Protein AF-A0A6L9GCB9-F1 (afdb_monomer_lite)

Secondary structure (DSSP, 8-state):
-HHHHHHHHHHHHHHHHHHHHHHHHHHHHHHHHHHHHHHHHHHHHHHHHHGGGTT-HHHHHHHHHHHHTTS--SEEEEE-TTT--EEEEEE---S------

Radius of gyration: 23.64 Å; chains: 1; bounding box: 55×28×67 Å

Structure (mmCIF, N/CA/C/O backbone):
data_AF-A0A6L9GCB9-F1
#
_entry.id   AF-A0A6L9GCB9-F1
#
loop_
_atom_site.group_PDB
_atom_site.id
_atom_site.type_symbol
_atom_site.label_atom_id
_atom_site.label_alt_id
_atom_site.label_comp_id
_atom_site.label_asym_id
_atom_site.label_entity_id
_atom_site.label_seq_id
_atom_site.pdbx_PDB_ins_code
_atom_site.Cartn_x
_atom_site.Cartn_y
_atom_site.Cartn_z
_atom_site.occupancy
_atom_site.B_iso_or_equiv
_atom_site.auth_seq_id
_atom_site.auth_comp_id
_atom_site.auth_asym_id
_atom_site.auth_atom_id
_atom_site.pdbx_PDB_model_num
ATOM 1 N N . LEU A 1 1 ? -35.817 8.397 40.293 1.00 71.00 1 LEU A N 1
ATOM 2 C CA . LEU A 1 1 ? -34.404 7.954 40.166 1.00 71.00 1 LEU A CA 1
ATOM 3 C C . LEU A 1 1 ? -34.195 6.803 39.175 1.00 71.00 1 LEU A C 1
ATOM 5 O O . LEU A 1 1 ? -33.402 6.981 38.265 1.00 71.00 1 LEU A O 1
ATOM 9 N N . LYS A 1 2 ? -34.884 5.651 39.297 1.00 82.69 2 LYS A N 1
ATOM 10 C CA . LYS A 1 2 ? -34.622 4.468 38.442 1.00 82.69 2 LYS A CA 1
ATOM 11 C C . LYS A 1 2 ? -34.813 4.701 36.931 1.00 82.69 2 LYS A C 1
ATOM 13 O O . LYS A 1 2 ? -33.955 4.304 36.158 1.00 82.69 2 LYS A O 1
ATOM 18 N N . GLN A 1 3 ? -35.879 5.389 36.516 1.00 87.38 3 GLN A N 1
ATOM 19 C CA . GLN A 1 3 ? -36.104 5.730 35.099 1.00 87.38 3 GLN A CA 1
ATOM 20 C C . GLN A 1 3 ? -35.078 6.729 34.551 1.00 87.38 3 GLN A C 1
ATOM 22 O O . GLN A 1 3 ? -34.633 6.587 33.420 1.00 87.38 3 GLN A O 1
ATOM 27 N N . LEU A 1 4 ? -34.665 7.704 35.368 1.00 92.56 4 LEU A N 1
ATOM 28 C CA . LEU A 1 4 ? -33.650 8.686 34.984 1.00 92.56 4 LEU A CA 1
ATOM 29 C C . LEU A 1 4 ? -32.294 8.011 34.746 1.00 92.56 4 LEU A C 1
ATOM 31 O O . LEU A 1 4 ? -31.645 8.273 33.743 1.00 92.56 4 LEU A O 1
ATOM 35 N N . PHE A 1 5 ? -31.899 7.099 35.636 1.00 94.69 5 PHE A N 1
ATOM 36 C CA . PHE A 1 5 ? -30.674 6.319 35.475 1.00 94.69 5 PHE A CA 1
ATOM 37 C C . PHE A 1 5 ? -30.696 5.487 34.186 1.00 94.69 5 PHE A C 1
ATOM 39 O O . PHE A 1 5 ? -29.742 5.514 33.416 1.00 94.69 5 PHE A O 1
ATOM 46 N N . LEU A 1 6 ? -31.817 4.816 33.910 1.00 95.25 6 LEU A N 1
ATOM 47 C CA . LEU A 1 6 ? -31.989 3.992 32.712 1.00 95.25 6 LEU A CA 1
ATOM 4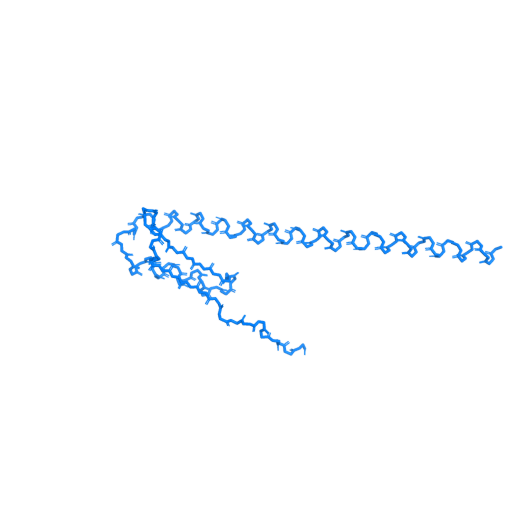8 C C . LEU A 1 6 ? -31.931 4.835 31.425 1.00 95.25 6 LEU A C 1
ATOM 50 O O . LEU A 1 6 ? -31.279 4.441 30.461 1.00 95.25 6 LEU A O 1
ATOM 54 N N . ALA A 1 7 ? -32.536 6.025 31.437 1.00 95.81 7 ALA A N 1
ATOM 55 C CA . ALA A 1 7 ? -32.464 6.971 30.326 1.00 95.81 7 ALA A CA 1
ATOM 56 C C . ALA A 1 7 ? -31.032 7.473 30.075 1.00 95.81 7 ALA A C 1
ATOM 58 O O . ALA A 1 7 ? -30.600 7.528 28.926 1.00 95.81 7 ALA A O 1
ATOM 59 N N . ILE A 1 8 ? -30.276 7.786 31.133 1.00 96.06 8 ILE A N 1
ATOM 60 C CA . ILE A 1 8 ? -28.871 8.208 31.022 1.00 96.06 8 ILE A CA 1
ATOM 61 C C . ILE A 1 8 ? -28.012 7.073 30.460 1.00 96.06 8 ILE A C 1
ATOM 63 O O . ILE A 1 8 ? -27.237 7.300 29.536 1.00 96.06 8 ILE A O 1
ATOM 67 N N . CYS A 1 9 ? -28.168 5.847 30.967 1.00 96.56 9 CYS A N 1
ATOM 68 C CA . CYS A 1 9 ? -27.450 4.687 30.441 1.00 96.56 9 CYS A CA 1
ATOM 69 C C . CYS A 1 9 ? -27.737 4.474 28.953 1.00 96.56 9 CYS A C 1
ATOM 71 O O . CYS A 1 9 ? -26.806 4.284 28.175 1.00 96.56 9 CYS A O 1
ATOM 73 N N . LEU A 1 10 ? -29.007 4.551 28.546 1.00 96.62 10 LEU A N 1
ATOM 74 C CA . LEU A 1 10 ? -29.389 4.401 27.145 1.00 96.62 10 LEU A CA 1
ATOM 75 C C . LEU A 1 10 ? -28.768 5.497 26.272 1.00 96.62 10 LEU A C 1
ATOM 77 O O . LEU A 1 10 ? -28.210 5.203 25.218 1.00 96.62 10 LEU A O 1
ATOM 81 N N . PHE A 1 11 ? -28.822 6.748 26.728 1.00 97.06 11 PHE A N 1
ATOM 82 C CA . PHE A 1 11 ? -28.218 7.872 26.024 1.00 97.06 11 PHE A CA 1
ATOM 83 C C . PHE A 1 11 ? -26.706 7.693 25.848 1.00 97.06 11 PHE A C 1
ATOM 85 O O . PHE A 1 11 ? -26.194 7.873 24.745 1.00 97.06 11 PHE A O 1
ATOM 92 N N . LEU A 1 12 ? -25.997 7.278 26.904 1.00 97.62 12 LEU A N 1
ATOM 93 C CA . LEU A 1 12 ? -24.559 7.014 26.844 1.00 97.62 12 LEU A CA 1
ATOM 94 C C . LEU A 1 12 ? -24.221 5.883 25.874 1.00 97.62 12 LEU A C 1
ATOM 96 O O . LEU A 1 12 ? -23.267 6.021 25.117 1.00 97.62 12 LEU A O 1
ATOM 100 N N . VAL A 1 13 ? -24.999 4.797 25.863 1.00 98.12 13 VAL A N 1
ATOM 101 C CA . VAL A 1 13 ? -24.798 3.692 24.913 1.00 98.12 13 VAL A CA 1
ATOM 102 C C . VAL A 1 13 ? -24.953 4.190 23.481 1.00 98.12 13 VAL A C 1
ATOM 104 O O . VAL A 1 13 ? -24.070 3.957 22.664 1.00 98.12 13 VAL A O 1
ATOM 107 N N . VAL A 1 14 ? -26.021 4.932 23.180 1.00 97.81 14 VAL A N 1
ATOM 108 C CA . VAL A 1 14 ? -26.252 5.473 21.832 1.00 97.81 14 VAL A CA 1
ATOM 109 C C . VAL A 1 14 ? -25.132 6.430 21.417 1.00 97.81 14 VAL A C 1
ATOM 111 O O . VAL A 1 14 ? -24.592 6.300 20.317 1.00 97.81 14 VAL A O 1
ATOM 114 N N . ALA A 1 15 ? -24.746 7.357 22.297 1.00 97.50 15 ALA A N 1
ATOM 115 C CA . ALA A 1 15 ? -23.667 8.304 22.031 1.00 97.50 15 ALA A CA 1
ATOM 116 C C . ALA A 1 15 ? -22.328 7.585 21.801 1.00 97.50 15 ALA A C 1
ATOM 118 O O . ALA A 1 15 ? -21.649 7.848 20.809 1.00 97.50 15 ALA A O 1
ATOM 119 N N . PHE A 1 16 ? -21.982 6.628 22.666 1.00 97.69 16 PHE A N 1
ATOM 120 C CA . PHE A 1 16 ? -20.762 5.836 22.549 1.00 97.69 16 PHE A CA 1
ATOM 121 C C . PHE A 1 16 ? -20.735 5.015 21.260 1.00 97.69 16 PHE A C 1
ATOM 123 O O . PHE A 1 16 ? -19.737 5.046 20.548 1.00 97.69 16 PHE A O 1
ATOM 130 N N . THR A 1 17 ? -21.821 4.315 20.920 1.00 98.12 17 THR A N 1
ATOM 131 C CA . THR A 1 17 ? -21.900 3.520 19.689 1.00 98.12 17 THR A CA 1
ATOM 132 C C . THR A 1 17 ? -21.744 4.397 18.448 1.00 98.12 17 THR A C 1
ATOM 134 O O . THR A 1 17 ? -20.997 4.030 17.543 1.00 98.12 17 THR A O 1
ATOM 137 N N . GLY A 1 18 ? -22.378 5.573 18.418 1.00 97.25 18 GLY A N 1
ATOM 138 C CA . GLY A 1 18 ? -22.209 6.529 17.322 1.00 97.25 18 GLY A CA 1
ATOM 139 C C . GLY A 1 18 ? -20.757 6.991 17.168 1.00 97.25 18 GLY A C 1
ATOM 140 O O . GLY A 1 18 ? -20.199 6.933 16.072 1.00 97.25 18 GLY A O 1
ATOM 141 N N . SER A 1 19 ? -20.114 7.385 18.271 1.00 96.81 19 SER A N 1
ATOM 142 C CA . SER A 1 19 ? -18.698 7.772 18.271 1.00 96.81 19 SER A CA 1
ATOM 143 C C . SER A 1 19 ? -17.771 6.620 17.887 1.00 96.81 19 SER A C 1
ATOM 145 O O . SER A 1 19 ? -16.813 6.832 17.151 1.00 96.81 19 SER A O 1
ATOM 147 N N . PHE A 1 20 ? -18.060 5.404 18.348 1.00 97.62 20 PHE A N 1
ATOM 148 C CA . PHE A 1 20 ? -17.265 4.217 18.054 1.00 97.62 20 PHE A CA 1
ATOM 149 C C . PHE A 1 20 ? -17.300 3.868 16.563 1.00 97.62 20 PHE A C 1
ATOM 151 O O . PHE A 1 20 ? -16.246 3.702 15.955 1.00 97.62 20 PHE A O 1
ATOM 158 N N . ILE A 1 21 ? -18.491 3.826 15.954 1.00 97.69 21 ILE A N 1
ATOM 159 C CA . ILE A 1 21 ? -18.649 3.553 14.516 1.00 97.69 21 ILE A CA 1
ATOM 160 C C . ILE A 1 21 ? -17.934 4.625 13.685 1.00 97.69 21 ILE A C 1
ATOM 162 O O . ILE A 1 21 ? -17.178 4.293 12.775 1.00 97.69 21 ILE A O 1
ATOM 166 N N . SER A 1 22 ? -18.117 5.903 14.033 1.00 97.19 22 SER A N 1
ATOM 167 C CA . SER A 1 22 ? -17.419 7.013 13.372 1.00 97.19 22 SER A CA 1
ATOM 168 C C . SER A 1 22 ? -15.896 6.900 13.509 1.00 97.19 22 SER A C 1
ATOM 170 O O . SER A 1 22 ? -15.163 7.133 12.550 1.00 97.19 22 SER A O 1
ATOM 172 N N . GLY A 1 23 ? -15.399 6.493 14.680 1.00 97.44 23 GLY A N 1
ATOM 173 C CA . GLY A 1 23 ? -13.975 6.255 14.907 1.00 97.44 23 GLY A CA 1
ATOM 174 C C . GLY A 1 23 ? -13.413 5.154 14.007 1.00 97.44 23 GLY A C 1
ATOM 175 O O . GLY A 1 23 ? -12.384 5.360 13.368 1.00 97.44 23 GLY A O 1
ATOM 176 N N . VAL A 1 24 ? -14.114 4.021 13.904 1.00 97.75 24 VAL A N 1
ATOM 177 C CA . VAL A 1 24 ? -13.707 2.898 13.044 1.00 97.75 24 VAL A CA 1
ATOM 178 C C . VAL A 1 24 ? -13.658 3.308 11.570 1.00 97.75 24 VAL A C 1
ATOM 180 O O . VAL A 1 24 ? -12.674 2.997 10.898 1.00 97.75 24 VAL A O 1
ATOM 183 N N . GLU A 1 25 ? -14.664 4.033 11.071 1.00 97.31 25 GLU A N 1
ATOM 184 C CA . GLU A 1 25 ? -14.677 4.486 9.672 1.00 97.31 25 GLU A CA 1
ATOM 185 C C . GLU A 1 25 ? -13.529 5.461 9.386 1.00 97.31 25 GLU A C 1
ATOM 187 O O . GLU A 1 25 ? -12.774 5.270 8.436 1.00 97.31 25 GLU A O 1
ATOM 192 N N . ASN A 1 26 ? -13.306 6.441 10.267 1.00 97.38 26 ASN A N 1
ATOM 193 C CA . ASN A 1 26 ? -12.188 7.375 10.124 1.00 97.38 26 ASN A CA 1
ATOM 194 C C . ASN A 1 26 ? -10.831 6.656 10.120 1.00 97.38 26 ASN A C 1
ATOM 196 O O . ASN A 1 26 ? -9.963 6.968 9.306 1.00 97.38 26 ASN A O 1
ATOM 200 N N . SER A 1 27 ? -10.626 5.679 11.010 1.00 97.75 27 SER A N 1
ATOM 201 C CA . SER A 1 27 ? -9.400 4.873 11.010 1.00 97.75 27 SER A CA 1
ATOM 202 C C . SER A 1 27 ? -9.235 4.091 9.707 1.00 97.75 27 SER A C 1
ATOM 204 O O . SER A 1 27 ? -8.129 4.011 9.171 1.00 97.75 27 SER A O 1
ATOM 206 N N . ARG A 1 28 ? -10.328 3.545 9.165 1.00 97.50 28 ARG A N 1
ATOM 207 C CA . ARG A 1 28 ? -10.318 2.833 7.885 1.00 97.50 28 ARG A CA 1
ATOM 208 C C . ARG A 1 28 ? -9.906 3.751 6.737 1.00 97.50 28 ARG A C 1
ATOM 210 O O . ARG A 1 28 ? -9.026 3.386 5.959 1.00 97.50 28 ARG A O 1
ATOM 217 N N . GLU A 1 29 ? -10.503 4.934 6.638 1.00 97.62 29 GLU A N 1
ATOM 218 C CA . GLU A 1 29 ? -10.158 5.920 5.612 1.00 97.62 29 GLU A CA 1
ATOM 219 C C . GLU A 1 29 ? -8.694 6.364 5.709 1.00 97.62 29 GLU A C 1
ATOM 221 O O . GLU A 1 29 ? -8.000 6.424 4.693 1.00 97.62 29 GLU A O 1
ATOM 226 N N . GLN A 1 30 ? -8.184 6.595 6.923 1.00 97.94 30 GLN A N 1
ATOM 227 C CA . GLN A 1 30 ? -6.778 6.945 7.143 1.00 97.94 30 GLN A CA 1
ATOM 228 C C . GLN A 1 30 ? -5.827 5.843 6.667 1.00 97.94 30 GLN A C 1
ATOM 230 O O . GLN A 1 30 ? -4.855 6.135 5.970 1.00 97.94 30 GLN A O 1
ATOM 235 N N . LEU A 1 31 ? -6.112 4.579 6.994 1.00 96.94 31 LEU A N 1
ATOM 236 C CA . LEU A 1 31 ? -5.302 3.442 6.548 1.00 96.94 31 LEU A CA 1
ATOM 237 C C . LEU A 1 31 ? -5.315 3.300 5.022 1.00 96.94 31 LEU A C 1
ATOM 239 O O . LEU A 1 31 ? -4.268 3.085 4.412 1.00 96.94 31 LEU A O 1
ATOM 243 N N . LEU A 1 32 ? -6.476 3.472 4.385 1.00 96.69 32 LEU A N 1
ATOM 244 C CA . LEU A 1 32 ? -6.577 3.467 2.924 1.00 96.69 32 LEU A CA 1
ATOM 245 C C . LEU A 1 32 ? -5.787 4.620 2.293 1.00 96.69 32 LEU A C 1
ATOM 247 O O . LEU A 1 32 ? -5.106 4.420 1.286 1.00 96.69 32 LEU A O 1
ATOM 251 N N . GLY A 1 33 ? -5.840 5.809 2.896 1.00 97.44 33 GLY A N 1
ATOM 252 C CA . GLY A 1 33 ? -5.038 6.957 2.485 1.00 97.44 33 GLY A CA 1
ATOM 253 C C . GLY A 1 33 ? -3.536 6.677 2.564 1.00 97.44 33 GLY A C 1
ATOM 254 O O . GLY A 1 33 ? -2.813 6.949 1.606 1.00 97.44 33 GLY A O 1
ATOM 255 N N . GLN A 1 34 ? -3.074 6.065 3.656 1.00 96.88 34 GLN A N 1
ATOM 256 C CA . GLN A 1 34 ? -1.671 5.678 3.830 1.00 96.88 34 GLN A CA 1
ATOM 257 C C . GLN A 1 34 ? -1.225 4.643 2.794 1.00 96.88 34 GLN A C 1
ATOM 259 O O . GLN A 1 34 ? -0.182 4.830 2.173 1.00 96.88 34 GLN A O 1
ATOM 264 N N . LEU A 1 35 ? -2.022 3.598 2.541 1.00 95.75 35 LEU A N 1
ATOM 265 C CA . LEU A 1 35 ? -1.719 2.602 1.504 1.00 95.75 35 LEU A CA 1
ATOM 266 C C . LEU A 1 35 ? -1.619 3.241 0.115 1.00 95.75 35 LEU A C 1
ATOM 268 O O . LEU A 1 35 ? -0.718 2.911 -0.656 1.00 95.75 35 LEU A O 1
ATOM 272 N N . ARG A 1 36 ? -2.518 4.182 -0.198 1.00 96.31 36 ARG A N 1
ATOM 273 C CA . ARG A 1 36 ? -2.493 4.917 -1.466 1.00 96.31 36 ARG A CA 1
ATOM 274 C C . ARG A 1 36 ? -1.242 5.785 -1.594 1.00 96.31 36 ARG A C 1
ATOM 276 O O . ARG A 1 36 ? -0.594 5.725 -2.635 1.00 96.31 36 ARG A O 1
ATOM 283 N N . SER A 1 37 ? -0.910 6.568 -0.566 1.00 97.25 37 SER A N 1
ATOM 284 C CA . SER A 1 37 ? 0.291 7.415 -0.570 1.00 97.25 37 SER A CA 1
ATOM 285 C C . SER A 1 37 ? 1.549 6.566 -0.686 1.00 97.25 37 SER A C 1
ATOM 287 O O . SER A 1 37 ? 2.370 6.813 -1.555 1.00 97.25 37 SER A O 1
ATOM 289 N N . HIS A 1 38 ? 1.651 5.495 0.102 1.00 95.50 38 HIS A N 1
ATOM 290 C CA . HIS A 1 38 ? 2.791 4.586 0.068 1.00 95.50 38 HIS A CA 1
ATOM 291 C C . HIS A 1 38 ? 2.978 3.944 -1.314 1.00 95.50 38 HIS A C 1
ATOM 293 O O . HIS A 1 38 ? 4.091 3.887 -1.833 1.00 95.50 38 HIS A O 1
ATOM 299 N N . ALA A 1 39 ? 1.888 3.506 -1.954 1.00 95.81 39 ALA A N 1
ATOM 300 C CA . ALA A 1 39 ? 1.937 2.990 -3.319 1.00 95.81 39 ALA A CA 1
ATOM 301 C C . ALA A 1 39 ? 2.377 4.058 -4.335 1.00 95.81 39 ALA A C 1
ATOM 303 O O . ALA A 1 39 ? 3.133 3.751 -5.256 1.00 95.81 39 ALA A O 1
ATOM 304 N N . GLN A 1 40 ? 1.934 5.305 -4.169 1.00 97.56 40 GLN A N 1
ATOM 305 C CA . GLN A 1 40 ? 2.319 6.421 -5.031 1.00 97.56 40 GLN A CA 1
ATOM 306 C C . GLN A 1 40 ? 3.790 6.821 -4.850 1.00 97.56 40 GLN A C 1
ATOM 308 O O . GLN A 1 40 ? 4.488 7.038 -5.843 1.00 97.56 40 GLN A O 1
ATOM 313 N N . ASP A 1 41 ? 4.273 6.882 -3.613 1.00 96.75 41 ASP A N 1
ATOM 314 C CA . ASP A 1 41 ? 5.664 7.196 -3.290 1.00 96.75 41 ASP A CA 1
ATOM 315 C C . ASP A 1 41 ? 6.592 6.104 -3.831 1.00 96.75 41 ASP A C 1
ATOM 317 O O . ASP A 1 41 ? 7.586 6.407 -4.492 1.00 96.75 41 ASP A O 1
ATOM 321 N N . ALA A 1 42 ? 6.215 4.831 -3.664 1.00 95.31 42 ALA A N 1
ATOM 322 C CA . ALA A 1 42 ? 6.932 3.701 -4.245 1.00 95.31 42 ALA A CA 1
ATOM 323 C C . ALA A 1 42 ? 6.945 3.751 -5.778 1.00 95.31 42 ALA A C 1
ATOM 325 O O . ALA A 1 42 ? 8.001 3.581 -6.381 1.00 95.31 42 ALA A O 1
ATOM 326 N N . ALA A 1 43 ? 5.808 4.034 -6.423 1.00 96.38 43 ALA A N 1
ATOM 327 C CA . ALA A 1 43 ? 5.741 4.179 -7.877 1.00 96.38 43 ALA A CA 1
ATOM 328 C C . ALA A 1 43 ? 6.614 5.340 -8.383 1.00 96.38 43 ALA A C 1
ATOM 330 O O . ALA A 1 43 ? 7.269 5.213 -9.417 1.00 96.38 43 ALA A O 1
ATOM 331 N N . THR A 1 44 ? 6.664 6.448 -7.640 1.00 96.25 44 THR A N 1
ATOM 332 C CA . THR A 1 44 ? 7.484 7.621 -7.971 1.00 96.25 44 THR A CA 1
ATOM 333 C C . THR A 1 44 ? 8.972 7.309 -7.830 1.00 96.25 44 THR A C 1
ATOM 335 O O . THR A 1 44 ? 9.741 7.541 -8.763 1.00 96.25 44 THR A O 1
ATOM 338 N N . ALA A 1 45 ? 9.381 6.740 -6.693 1.00 96.00 45 ALA A N 1
ATOM 339 C CA . ALA A 1 45 ? 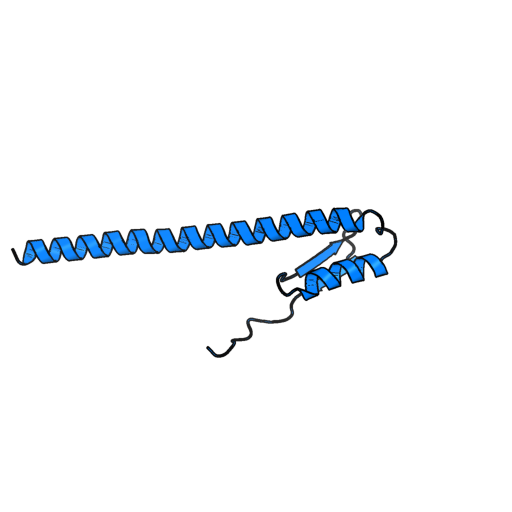10.768 6.370 -6.427 1.00 96.00 45 ALA A CA 1
ATOM 340 C C . ALA A 1 45 ? 11.267 5.293 -7.402 1.00 96.00 45 ALA A C 1
ATOM 342 O O . ALA A 1 45 ? 12.356 5.423 -7.961 1.00 96.00 45 ALA A O 1
ATOM 343 N N . LEU A 1 46 ? 10.449 4.269 -7.664 1.00 94.94 46 LEU A N 1
ATOM 344 C CA . LEU A 1 46 ? 10.751 3.221 -8.636 1.00 94.94 46 LEU A CA 1
ATOM 345 C C . LEU A 1 46 ? 10.844 3.797 -10.053 1.00 94.94 46 LEU A C 1
ATOM 347 O O . LEU A 1 46 ? 11.813 3.525 -10.750 1.00 94.94 46 LEU A O 1
ATOM 351 N N . GLY A 1 47 ? 9.895 4.642 -10.470 1.00 94.31 47 GLY A N 1
ATOM 352 C CA . GLY A 1 47 ? 9.931 5.331 -11.765 1.00 94.31 47 GLY A CA 1
ATOM 353 C C . GLY A 1 47 ? 11.206 6.150 -11.971 1.00 94.31 47 GLY A C 1
ATOM 354 O O . GLY A 1 47 ? 11.865 6.037 -13.009 1.00 94.31 47 GLY A O 1
ATOM 355 N N . LEU A 1 48 ? 11.601 6.921 -10.956 1.00 95.62 48 LEU A N 1
ATOM 356 C CA . LEU A 1 48 ? 12.838 7.697 -10.981 1.00 95.62 48 LEU A CA 1
ATOM 357 C C . LEU A 1 48 ? 14.074 6.785 -11.059 1.00 95.62 48 LEU A C 1
ATOM 359 O O . LEU A 1 48 ? 14.948 7.014 -11.893 1.00 95.62 48 LEU A O 1
ATOM 363 N N . SER A 1 49 ? 14.120 5.719 -10.254 1.00 95.00 49 SER A N 1
ATOM 364 C CA . SER A 1 49 ? 15.224 4.747 -10.241 1.00 95.00 49 SER A CA 1
ATOM 365 C C . SER A 1 49 ? 15.342 3.948 -11.543 1.00 95.00 49 SER A C 1
ATOM 367 O O . SER A 1 49 ? 16.441 3.543 -11.909 1.00 95.00 49 SER A O 1
ATOM 369 N N . MET A 1 50 ? 14.233 3.72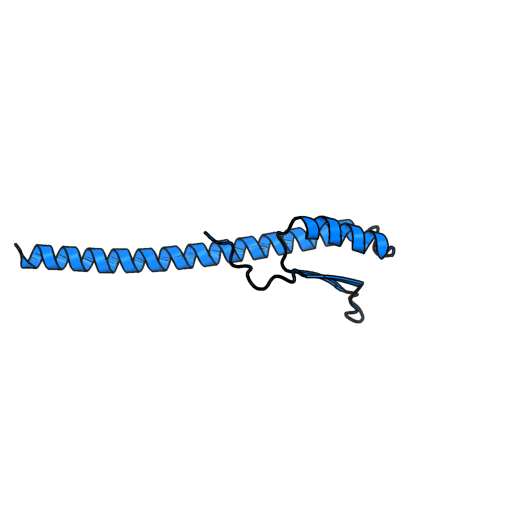0 -12.252 1.00 94.00 50 MET A N 1
ATOM 370 C CA . MET A 1 50 ? 14.219 3.006 -13.533 1.00 94.00 50 MET A CA 1
ATOM 371 C C . MET A 1 50 ? 14.682 3.865 -14.710 1.00 94.00 50 MET A C 1
ATOM 373 O O . MET A 1 50 ? 15.109 3.314 -15.719 1.00 94.00 50 MET A O 1
ATOM 377 N N . THR A 1 51 ? 14.609 5.195 -14.604 1.00 92.62 51 THR A N 1
ATOM 378 C CA . THR A 1 51 ? 14.884 6.117 -15.723 1.00 92.62 51 THR A CA 1
ATOM 379 C C . THR A 1 51 ? 16.248 5.875 -16.400 1.00 92.62 51 THR A C 1
ATOM 381 O O . THR A 1 51 ? 16.279 5.820 -17.628 1.00 92.62 51 THR A O 1
ATOM 384 N N . PRO A 1 52 ? 17.365 5.653 -15.673 1.00 93.69 52 PRO A N 1
ATOM 385 C CA . PRO A 1 52 ? 18.664 5.355 -16.291 1.00 93.69 52 PRO A CA 1
ATOM 386 C C . PRO A 1 52 ? 18.760 3.965 -16.942 1.00 93.69 52 PRO A C 1
ATOM 388 O O . PRO A 1 52 ? 19.697 3.705 -17.689 1.00 93.69 52 PRO A O 1
ATOM 391 N N . HIS A 1 53 ? 17.823 3.066 -16.635 1.00 91.81 53 HIS A N 1
ATOM 392 C CA . HIS A 1 53 ? 17.822 1.657 -17.037 1.00 91.81 53 HIS A CA 1
ATOM 393 C C . HIS A 1 53 ? 16.617 1.310 -17.925 1.00 91.81 53 HIS A C 1
ATOM 395 O O . HIS A 1 53 ? 16.255 0.144 -18.049 1.00 91.81 53 HIS A O 1
ATOM 401 N N . VAL A 1 54 ? 15.973 2.311 -18.537 1.00 87.56 54 VAL A N 1
ATOM 402 C CA . VAL A 1 54 ? 14.733 2.127 -19.312 1.00 87.56 54 VAL A CA 1
ATOM 403 C C . VAL A 1 54 ? 14.908 1.207 -20.530 1.00 87.56 54 VAL A C 1
ATOM 405 O O . VAL A 1 54 ? 13.961 0.539 -20.944 1.00 87.56 54 VAL A O 1
ATOM 408 N N . ASP A 1 55 ? 16.130 1.137 -21.061 1.00 91.00 55 ASP A N 1
ATOM 409 C CA . ASP A 1 55 ? 16.506 0.300 -22.204 1.00 91.00 55 ASP A CA 1
ATOM 410 C C . ASP A 1 55 ? 17.003 -1.100 -21.796 1.00 91.00 55 ASP A C 1
ATOM 412 O O . ASP A 1 55 ? 17.348 -1.904 -22.661 1.00 91.00 55 ASP A O 1
ATOM 416 N N . ASP A 1 56 ? 17.021 -1.413 -20.494 1.00 94.44 56 ASP A N 1
ATOM 417 C CA . ASP A 1 56 ? 17.434 -2.708 -19.946 1.00 94.44 56 ASP A CA 1
ATOM 418 C C . ASP A 1 56 ? 16.257 -3.398 -19.223 1.00 94.44 56 ASP A C 1
ATOM 420 O O . ASP A 1 56 ? 16.043 -3.211 -18.017 1.00 94.44 56 ASP A O 1
ATOM 424 N N . PRO A 1 57 ? 15.471 -4.225 -19.943 1.00 90.69 57 PRO A N 1
ATOM 425 C CA . PRO A 1 57 ? 14.327 -4.931 -19.373 1.00 90.69 57 PRO A CA 1
ATOM 426 C C . PRO A 1 57 ? 14.687 -5.859 -18.208 1.00 90.69 57 PRO A C 1
ATOM 428 O O . PRO A 1 57 ? 13.870 -6.035 -17.306 1.00 90.69 57 PRO A O 1
ATOM 431 N N . ALA A 1 58 ? 15.894 -6.436 -18.203 1.00 93.75 58 ALA A N 1
ATOM 432 C CA . ALA A 1 58 ? 16.327 -7.332 -17.136 1.00 93.75 58 ALA A CA 1
ATOM 433 C C . ALA A 1 58 ? 16.574 -6.551 -15.838 1.00 93.75 58 ALA A C 1
ATOM 435 O O . ALA A 1 58 ? 16.137 -6.973 -14.767 1.00 93.75 58 ALA A O 1
ATOM 436 N N . MET A 1 59 ? 17.198 -5.371 -15.925 1.00 95.50 59 MET A N 1
ATOM 437 C CA . MET A 1 59 ? 17.356 -4.481 -14.769 1.00 95.50 59 MET A CA 1
ATOM 438 C C . MET A 1 59 ? 16.010 -3.966 -14.250 1.00 95.50 59 MET A C 1
ATOM 440 O O . MET A 1 59 ? 15.804 -3.926 -13.035 1.00 95.50 59 MET A O 1
ATOM 444 N N . ILE A 1 60 ? 15.067 -3.626 -15.139 1.00 95.12 60 ILE A N 1
ATOM 445 C CA . ILE A 1 60 ? 13.690 -3.269 -14.753 1.00 95.12 60 ILE A CA 1
ATOM 446 C C . ILE A 1 60 ? 13.023 -4.412 -13.980 1.00 95.12 60 ILE A C 1
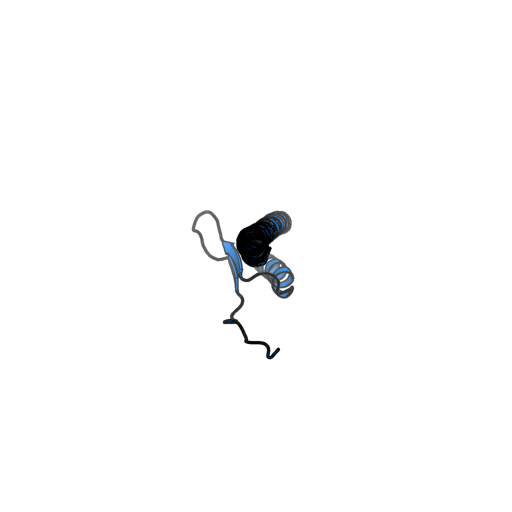ATOM 448 O O . ILE A 1 60 ? 12.439 -4.177 -12.921 1.00 95.12 60 ILE A O 1
ATOM 452 N N . GLU A 1 61 ? 13.131 -5.651 -14.465 1.00 95.12 61 GLU A N 1
ATOM 453 C CA . GLU A 1 61 ? 12.573 -6.815 -13.778 1.00 95.12 61 GLU A CA 1
ATOM 454 C C . GLU A 1 61 ? 13.193 -7.015 -12.390 1.00 95.12 61 GLU A C 1
ATOM 456 O O . GLU A 1 61 ? 12.460 -7.260 -11.429 1.00 95.12 61 GLU A O 1
ATOM 461 N N . LEU A 1 62 ? 14.514 -6.871 -12.254 1.00 95.38 62 LEU A N 1
ATOM 462 C CA . LEU A 1 62 ? 15.207 -7.004 -10.969 1.00 95.38 62 LEU A CA 1
ATOM 463 C C . LEU A 1 62 ? 14.776 -5.930 -9.965 1.00 95.38 62 LEU A C 1
ATOM 465 O O . LEU A 1 62 ? 14.506 -6.254 -8.809 1.00 95.38 62 LEU A O 1
ATOM 469 N N . MET A 1 63 ? 14.662 -4.671 -10.394 1.00 95.50 63 MET A N 1
ATOM 470 C CA . MET A 1 63 ? 14.191 -3.576 -9.536 1.00 95.50 63 MET A CA 1
ATOM 471 C C . MET A 1 63 ? 12.735 -3.770 -9.098 1.00 95.50 63 MET A C 1
ATOM 473 O O . MET A 1 63 ? 12.395 -3.544 -7.941 1.00 95.50 63 MET A O 1
ATOM 477 N N . VAL A 1 64 ? 11.864 -4.218 -10.005 1.00 96.38 64 VAL A N 1
ATOM 478 C CA . VAL A 1 64 ? 10.466 -4.516 -9.668 1.00 96.38 64 VAL A CA 1
ATOM 479 C C . VAL A 1 64 ? 10.375 -5.704 -8.714 1.00 96.38 64 VAL A C 1
ATOM 481 O O . VAL A 1 64 ? 9.598 -5.662 -7.762 1.00 96.38 64 VAL A O 1
ATOM 484 N N . SER A 1 65 ? 11.169 -6.749 -8.947 1.00 95.19 65 SER A N 1
ATOM 485 C CA . SER A 1 65 ? 11.170 -7.953 -8.113 1.00 95.19 65 SER A CA 1
ATOM 486 C C . SER A 1 65 ? 11.690 -7.656 -6.709 1.00 95.19 65 SER A C 1
ATOM 488 O O . SER A 1 65 ? 11.041 -8.041 -5.748 1.00 95.19 65 SER A O 1
ATOM 490 N N . SER A 1 66 ? 12.766 -6.876 -6.569 1.00 95.00 66 SER A N 1
ATOM 491 C CA . SER A 1 66 ? 13.318 -6.534 -5.252 1.00 95.00 66 SER A CA 1
ATOM 492 C C . SER A 1 66 ? 12.339 -5.748 -4.376 1.00 95.00 66 SER A C 1
ATOM 494 O O . SER A 1 66 ? 12.244 -6.003 -3.177 1.00 95.00 66 SER A O 1
ATOM 496 N N . ILE A 1 67 ? 11.564 -4.826 -4.962 1.00 94.44 67 ILE A N 1
ATOM 497 C CA . ILE A 1 67 ? 10.509 -4.113 -4.231 1.00 94.44 67 ILE A CA 1
ATOM 498 C C . ILE A 1 67 ? 9.329 -5.043 -3.939 1.00 94.44 67 ILE A C 1
ATOM 500 O O . ILE A 1 67 ? 8.775 -5.005 -2.839 1.00 94.44 67 ILE A O 1
ATOM 504 N N . PHE A 1 68 ? 8.930 -5.880 -4.895 1.00 95.31 68 PHE A N 1
ATOM 505 C CA . PHE A 1 68 ? 7.810 -6.803 -4.718 1.00 95.31 68 PHE A CA 1
ATOM 506 C C . PHE A 1 68 ? 8.076 -7.857 -3.632 1.00 95.31 68 PHE A C 1
ATOM 508 O O . PHE A 1 68 ? 7.183 -8.144 -2.834 1.00 95.31 68 PHE A O 1
ATOM 515 N N . ASP A 1 69 ? 9.310 -8.353 -3.534 1.00 93.88 69 ASP A N 1
ATOM 516 C CA . ASP A 1 69 ? 9.748 -9.351 -2.549 1.00 93.88 69 ASP A CA 1
ATOM 517 C C . ASP A 1 69 ? 9.643 -8.854 -1.092 1.00 93.88 69 ASP A C 1
ATOM 519 O O . ASP A 1 69 ? 9.699 -9.653 -0.159 1.00 93.88 69 ASP A O 1
ATOM 523 N N . SER A 1 70 ? 9.404 -7.553 -0.870 1.00 91.19 70 SER A N 1
ATOM 524 C CA . SER A 1 70 ? 9.039 -7.015 0.450 1.00 91.19 70 SER A CA 1
ATOM 525 C C . SER A 1 70 ? 7.688 -7.525 0.977 1.00 91.19 70 SER A C 1
ATOM 527 O O . SER A 1 70 ? 7.428 -7.446 2.176 1.00 91.19 70 SER A O 1
ATOM 529 N N . GLY A 1 71 ? 6.810 -8.021 0.097 1.00 90.69 71 GLY A N 1
ATOM 530 C CA . GLY A 1 71 ? 5.495 -8.563 0.450 1.00 90.69 71 GLY A CA 1
ATOM 531 C C . GLY A 1 71 ? 4.404 -7.520 0.729 1.00 90.69 71 GLY A C 1
ATOM 532 O O . GLY A 1 71 ? 3.263 -7.895 0.993 1.00 90.69 71 GLY A O 1
ATOM 533 N N . TYR A 1 72 ? 4.704 -6.218 0.645 1.00 90.06 72 TYR A N 1
ATOM 534 C CA . TYR A 1 72 ? 3.742 -5.147 0.960 1.00 90.06 72 TYR A CA 1
ATOM 535 C C . TYR A 1 72 ? 2.833 -4.735 -0.204 1.00 90.06 72 TYR A C 1
ATOM 537 O O . TYR A 1 72 ? 1.856 -4.012 -0.001 1.00 90.06 72 TYR A O 1
ATOM 545 N N . PHE A 1 73 ? 3.134 -5.173 -1.428 1.00 94.06 73 PHE A N 1
ATOM 546 C CA . PHE A 1 73 ? 2.409 -4.762 -2.629 1.00 94.06 73 PHE A CA 1
ATOM 547 C C . PHE A 1 73 ? 1.580 -5.911 -3.192 1.00 94.06 73 PHE A C 1
ATOM 549 O O . PHE A 1 73 ? 2.094 -6.984 -3.485 1.00 94.06 73 PHE A O 1
ATOM 556 N N . ALA A 1 74 ? 0.290 -5.663 -3.424 1.00 94.25 74 ALA A N 1
ATOM 557 C CA . ALA A 1 74 ? -0.569 -6.634 -4.097 1.00 94.25 74 ALA A CA 1
ATOM 558 C C . ALA A 1 74 ? -0.197 -6.799 -5.581 1.00 94.25 74 ALA A C 1
ATOM 560 O O . ALA A 1 74 ? -0.332 -7.882 -6.154 1.00 94.25 74 ALA A O 1
ATOM 561 N N . THR A 1 75 ? 0.232 -5.719 -6.238 1.00 95.31 75 THR A N 1
ATOM 562 C CA . THR A 1 75 ? 0.659 -5.724 -7.641 1.00 95.31 75 THR A CA 1
ATOM 563 C C . THR A 1 75 ? 1.634 -4.581 -7.901 1.00 95.31 75 THR A C 1
ATOM 565 O O . THR A 1 75 ? 1.392 -3.457 -7.464 1.00 95.31 75 THR A O 1
ATOM 568 N N . ILE A 1 76 ? 2.690 -4.856 -8.664 1.00 96.81 76 ILE A N 1
ATOM 569 C CA . ILE A 1 76 ? 3.555 -3.849 -9.288 1.00 96.81 76 ILE A CA 1
ATOM 570 C C . ILE A 1 76 ? 3.590 -4.159 -10.784 1.00 96.81 76 ILE A C 1
ATOM 572 O O . ILE A 1 76 ? 3.867 -5.293 -11.176 1.00 96.81 76 ILE A O 1
ATOM 576 N N . ARG A 1 77 ? 3.284 -3.167 -11.627 1.00 96.19 77 ARG A N 1
ATOM 577 C CA . ARG A 1 77 ? 3.246 -3.331 -13.084 1.00 96.19 77 ARG A CA 1
ATOM 578 C C . ARG A 1 77 ? 3.900 -2.150 -13.779 1.00 96.19 77 ARG A C 1
ATOM 580 O O . ARG A 1 77 ? 3.533 -1.006 -13.523 1.00 96.19 77 ARG A O 1
ATOM 587 N N . VAL A 1 78 ? 4.811 -2.450 -14.696 1.00 95.88 78 VAL A N 1
ATOM 588 C CA . VAL A 1 78 ? 5.457 -1.469 -15.568 1.00 95.88 78 VAL A CA 1
ATOM 589 C C . VAL A 1 78 ? 4.917 -1.662 -16.977 1.00 95.88 78 VAL A C 1
ATOM 591 O O . VAL A 1 78 ? 4.925 -2.774 -17.509 1.00 95.88 78 VAL A O 1
ATOM 594 N N . VAL A 1 79 ? 4.429 -0.575 -17.570 1.00 94.75 79 VAL A N 1
ATOM 595 C CA . VAL A 1 79 ? 3.866 -0.565 -18.922 1.00 94.75 79 VAL A CA 1
ATOM 596 C C . VAL A 1 79 ? 4.584 0.455 -19.791 1.00 94.75 79 VAL A C 1
ATOM 598 O O . VAL A 1 79 ? 4.991 1.519 -19.323 1.00 94.75 79 VAL A O 1
ATOM 601 N N . ARG A 1 80 ? 4.715 0.140 -21.075 1.00 91.69 80 ARG A N 1
ATOM 602 C CA . ARG A 1 80 ? 5.170 1.071 -22.101 1.00 91.69 80 ARG A CA 1
ATOM 603 C C . ARG A 1 80 ? 4.037 2.057 -22.409 1.00 91.69 80 ARG A C 1
ATOM 605 O O . ARG A 1 80 ? 2.913 1.649 -22.666 1.00 91.69 80 ARG A O 1
ATOM 612 N N . ILE A 1 81 ? 4.318 3.361 -22.366 1.00 90.38 81 ILE A N 1
ATOM 613 C CA . ILE A 1 81 ? 3.284 4.408 -22.501 1.00 90.38 81 ILE A CA 1
ATOM 614 C C . ILE A 1 81 ? 2.613 4.436 -23.894 1.00 90.38 81 ILE A C 1
ATOM 616 O O . ILE A 1 81 ? 1.388 4.527 -23.933 1.00 90.38 81 ILE A O 1
ATOM 620 N N . PRO A 1 82 ? 3.348 4.342 -25.026 1.00 91.25 82 PRO A N 1
ATOM 621 C CA . PRO A 1 82 ? 2.743 4.384 -26.363 1.00 91.25 82 PRO A CA 1
ATOM 622 C C . PRO A 1 82 ? 1.650 3.346 -26.657 1.00 91.25 82 PRO A C 1
ATOM 624 O O . PRO A 1 82 ? 0.678 3.664 -27.335 1.00 91.25 82 PRO A O 1
ATOM 627 N N . ASP A 1 83 ? 1.820 2.109 -26.197 1.00 93.12 83 ASP A N 1
ATOM 628 C CA . ASP A 1 83 ? 1.006 0.949 -26.591 1.00 93.12 83 ASP A CA 1
ATOM 629 C C . ASP A 1 83 ? 0.421 0.187 -25.391 1.00 93.12 83 ASP A C 1
ATOM 631 O O . ASP A 1 83 ? -0.268 -0.819 -25.562 1.00 93.12 83 ASP A O 1
ATOM 635 N N . ASN A 1 84 ? 0.675 0.673 -24.173 1.00 91.69 84 ASN A N 1
ATOM 636 C CA . ASN A 1 84 ? 0.288 0.048 -22.912 1.00 91.69 84 ASN A CA 1
ATOM 637 C C 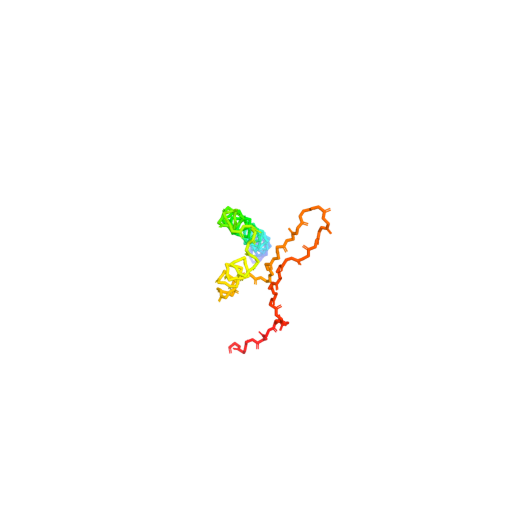. ASN A 1 84 ? 0.800 -1.400 -22.769 1.00 91.69 84 ASN A C 1
ATOM 639 O O . ASN A 1 84 ? 0.218 -2.203 -22.033 1.00 91.69 84 ASN A O 1
ATOM 643 N N . GLN A 1 85 ? 1.886 -1.744 -23.472 1.00 93.69 85 GLN A N 1
ATOM 644 C CA . GLN A 1 85 ? 2.485 -3.071 -23.423 1.00 93.69 85 GLN A CA 1
ATOM 645 C C . GLN A 1 85 ? 3.090 -3.320 -22.040 1.00 93.69 85 GLN A C 1
ATOM 647 O O . GLN A 1 85 ? 3.853 -2.500 -21.528 1.00 93.69 85 GLN A O 1
ATOM 652 N N . VAL A 1 86 ? 2.786 -4.469 -21.437 1.00 94.62 86 VAL A N 1
ATOM 653 C CA . VAL A 1 86 ? 3.385 -4.871 -20.159 1.00 94.62 86 VAL A CA 1
ATOM 654 C C . VAL A 1 86 ? 4.855 -5.225 -20.373 1.00 94.62 86 VAL A C 1
ATOM 656 O O . VAL A 1 86 ? 5.169 -6.110 -21.164 1.00 94.62 86 VAL A O 1
ATOM 659 N N . ILE A 1 87 ? 5.740 -4.533 -19.654 1.00 92.81 87 ILE A N 1
ATOM 660 C CA . ILE A 1 87 ? 7.180 -4.824 -19.614 1.00 92.81 87 ILE A CA 1
ATOM 661 C C . ILE A 1 87 ? 7.451 -5.859 -18.520 1.00 92.81 87 ILE A C 1
ATOM 663 O O . ILE A 1 87 ? 8.109 -6.864 -18.761 1.00 92.81 87 ILE A O 1
ATOM 667 N N . VAL A 1 88 ? 6.893 -5.634 -17.327 1.00 95.12 88 VAL A N 1
ATOM 668 C CA . VAL A 1 88 ? 6.953 -6.566 -16.196 1.00 95.12 88 VAL A CA 1
ATOM 669 C C . VAL A 1 88 ? 5.714 -6.400 -15.318 1.00 95.12 88 VAL A C 1
ATOM 671 O O . VAL A 1 88 ? 5.211 -5.290 -15.126 1.00 95.12 88 VAL A O 1
ATOM 674 N N . GLU A 1 89 ? 5.222 -7.509 -14.772 1.00 95.75 89 GLU A N 1
ATOM 675 C CA . GLU A 1 89 ? 4.151 -7.534 -13.777 1.00 95.75 89 GLU A CA 1
ATOM 676 C C . GLU A 1 89 ? 4.487 -8.553 -12.684 1.00 95.75 89 GLU A C 1
ATOM 678 O O . GLU A 1 89 ? 4.791 -9.713 -12.964 1.00 95.75 89 GLU A O 1
ATOM 683 N N . ARG A 1 90 ? 4.405 -8.118 -11.426 1.00 95.12 90 ARG A N 1
ATOM 684 C CA . ARG A 1 90 ? 4.413 -8.986 -10.248 1.00 95.12 90 ARG A CA 1
ATOM 685 C C . ARG A 1 90 ? 3.085 -8.817 -9.529 1.00 95.12 90 ARG A C 1
ATOM 687 O O . ARG A 1 90 ? 2.630 -7.692 -9.322 1.00 95.12 90 ARG A O 1
ATOM 694 N N . ARG A 1 91 ? 2.452 -9.928 -9.166 1.00 94.75 91 ARG A N 1
ATOM 695 C CA . ARG A 1 91 ? 1.162 -9.947 -8.476 1.00 94.75 91 ARG A CA 1
ATOM 696 C C . ARG A 1 91 ? 1.157 -11.044 -7.429 1.00 94.75 91 ARG A C 1
ATOM 698 O O . ARG A 1 91 ? 1.587 -12.163 -7.693 1.00 94.75 91 ARG A O 1
ATOM 705 N N . THR A 1 92 ? 0.605 -10.726 -6.270 1.00 89.12 92 THR A N 1
ATOM 706 C CA . THR A 1 92 ? 0.379 -11.698 -5.206 1.00 89.12 92 THR A CA 1
ATOM 707 C C . THR A 1 92 ? -0.762 -12.637 -5.600 1.00 89.12 92 THR A C 1
ATOM 709 O O . THR A 1 92 ? -1.849 -12.188 -5.960 1.00 89.12 92 THR A O 1
ATOM 712 N N . THR A 1 93 ? -0.523 -13.949 -5.553 1.00 72.25 93 THR A N 1
ATOM 713 C CA . THR A 1 93 ? -1.505 -14.987 -5.920 1.00 72.25 93 THR A CA 1
ATOM 714 C C . THR A 1 93 ? -2.384 -15.440 -4.752 1.00 72.25 93 THR A C 1
ATOM 716 O O . THR A 1 93 ? -3.286 -16.253 -4.947 1.00 72.25 93 THR A O 1
ATOM 719 N N . THR A 1 94 ? -2.165 -14.926 -3.539 1.00 57.97 94 THR A N 1
ATOM 720 C CA . THR A 1 94 ? -2.901 -15.362 -2.351 1.00 57.97 94 THR A CA 1
ATOM 721 C C . THR A 1 94 ? -4.291 -14.724 -2.286 1.00 57.97 94 THR A C 1
ATOM 723 O O . THR A 1 94 ? -4.490 -13.582 -1.874 1.00 57.97 94 THR A O 1
ATOM 726 N N . THR A 1 95 ? -5.307 -15.507 -2.652 1.00 54.41 95 T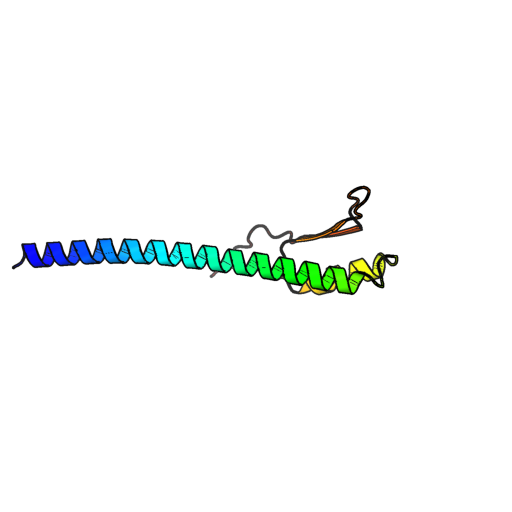HR A N 1
ATOM 727 C CA . THR A 1 95 ? -6.615 -15.420 -1.993 1.00 54.41 95 THR A CA 1
ATOM 728 C C . THR A 1 95 ? -6.366 -15.587 -0.501 1.00 54.41 95 THR A C 1
ATOM 730 O O . THR A 1 95 ? -5.898 -16.652 -0.123 1.00 54.41 95 THR A O 1
ATOM 733 N N . SER A 1 96 ? -6.622 -14.532 0.288 1.00 47.53 96 SER A N 1
ATOM 734 C CA . SER A 1 96 ? -6.609 -14.478 1.760 1.00 47.53 96 SER A CA 1
ATOM 735 C C . SER A 1 96 ? -6.328 -15.833 2.406 1.00 47.53 96 SER A C 1
ATOM 737 O O . SER A 1 96 ? -7.270 -16.556 2.742 1.00 47.53 96 SER A O 1
ATOM 739 N N . ASP A 1 97 ? -5.050 -16.181 2.561 1.00 50.75 97 ASP A N 1
ATOM 740 C CA . ASP A 1 97 ? -4.703 -17.372 3.316 1.00 50.75 97 ASP A CA 1
ATOM 741 C C . ASP A 1 97 ? -5.152 -17.067 4.742 1.00 50.75 97 ASP A C 1
ATOM 743 O O . ASP A 1 97 ? -4.685 -16.114 5.373 1.00 50.75 97 ASP A O 1
ATOM 747 N N . LYS A 1 98 ? -6.195 -17.772 5.187 1.00 48.81 98 LYS A N 1
ATOM 748 C CA . LYS A 1 98 ? -6.672 -17.709 6.561 1.00 48.81 98 LYS A CA 1
ATOM 749 C C . LYS A 1 98 ? -5.545 -18.280 7.404 1.00 48.81 98 LYS A C 1
ATOM 751 O O . LYS A 1 98 ? -5.519 -19.477 7.668 1.00 48.81 98 LYS A O 1
ATOM 756 N N . VAL A 1 99 ? -4.618 -17.419 7.806 1.00 51.09 99 VAL A N 1
ATOM 757 C CA . VAL A 1 99 ? -3.680 -17.716 8.878 1.00 51.09 99 VAL A CA 1
ATOM 758 C C . VAL A 1 99 ? -4.543 -18.114 10.082 1.00 51.09 99 VAL A C 1
ATOM 760 O O . VAL A 1 99 ? -5.406 -17.323 10.480 1.00 51.09 99 VAL A O 1
ATOM 763 N N . PRO A 1 100 ? -4.413 -19.343 10.610 1.00 53.16 100 PRO A N 1
ATOM 764 C CA . PRO A 1 100 ? -5.086 -19.722 11.842 1.00 53.16 100 PRO A CA 1
ATOM 765 C C . PRO A 1 100 ? -4.613 -18.773 12.945 1.00 53.16 100 PRO A C 1
ATOM 767 O O . PRO A 1 100 ? -3.408 -18.571 13.097 1.00 53.16 100 PRO A O 1
ATOM 770 N N . GLY A 1 101 ? -5.574 -18.144 13.624 1.00 42.28 101 GLY A N 1
ATOM 771 C CA . GLY A 1 101 ? -5.317 -17.234 14.742 1.00 42.28 101 GLY A CA 1
ATOM 772 C C . GLY A 1 101 ? -4.719 -17.921 15.959 1.00 42.28 101 GLY A C 1
ATOM 773 O O . GLY A 1 101 ? -4.822 -19.165 16.056 1.00 42.28 101 GLY A O 1
#

InterPro domains:
  IPR032244 LapD/MoxY, periplasmic domain [PF16448] (23-100)

Foldseek 3Di:
DVVVVVVVVVVCVVVVVVVVVVVVVVVVVVVVVVLVVVVVVCVVVLVVVCVVVVVPLVVNQVSQVVVVVVVSDQKDWDADPPPRHTSDIDHDPDPPPPPPD

Sequence (101 aa):
LKQLFLAICLFLVVAFTGSFISGVENSREQLLGQLRSHAQDAATALGLSMTPHVDDPAMIELMVSSIFDSGYFATIRVVRIPDNQVIVERRTTTTSDKVPG

Organism: NCBI:txid453836

pLDDT: mean 90.98, std 12.57, range [42.28, 98.12]